Protein AF-A0A961YD63-F1 (afdb_monomer)

Radius of gyration: 17.33 Å; Cα contacts (8 Å, |Δi|>4): 282; chains: 1; bounding box: 58×34×39 Å

Mean predicted aligned error: 5.25 Å

Secondary structure (DSSP, 8-state):
--GGGTT-B-----SSS---HHHHHHHHHH---B--HHHHHHHHHHHHH-SSS-HHHHHHHHHHHEE--SHHHHHT-TT-SSTTSHHHHHGGGS-TT-EEEEEEEEE---S-TTS-SEEEEEEEEE-TTS-EEEEEEEEESHHHHT-SSHHHHHHHHHHHHHS-------

Solvent-accessible surface area (backbone atoms only — not comparable to full-atom values): 9744 Å² total; per-residue (Å²): 137,67,78,56,44,76,79,40,38,86,66,93,65,88,71,79,56,69,70,56,70,73,59,32,56,48,34,78,75,74,45,66,73,38,75,40,58,58,29,50,47,48,54,53,47,41,43,73,75,48,82,86,55,54,67,73,56,31,52,49,48,45,59,74,22,49,49,69,72,50,68,72,57,41,72,68,41,95,78,50,72,26,67,45,23,37,54,40,25,26,41,82,54,51,56,92,77,43,46,42,35,43,54,64,43,77,30,56,86,30,91,43,92,93,58,41,13,31,30,33,36,39,37,36,38,40,41,84,88,78,50,70,49,80,49,59,49,81,41,72,40,61,74,50,35,70,38,53,55,59,38,12,54,51,22,32,56,48,35,72,73,76,45,79,62,71,76,76,88,126

Nearest PDB structures (foldseek):
  8f2u-assembly1_F  TM=3.784E-01  e=5.944E-01  Homo sapiens
  3qvs-assembly1_A  TM=4.219E-01  e=1.580E+00  Archaeoglobus fulgidus
  3qvx-assembly1_A  TM=4.846E-01  e=2.577E+00  Archaeoglobus fulgidus
  3cin-assembly1_A  TM=3.132E-01  e=2.280E+00  Thermotoga maritima MSB8
  8cyk-assembly1_B  TM=2.580E-01  e=5.703E+00  synthetic construct

Structure (mmCIF, N/CA/C/O backbone):
data_AF-A0A961YD63-F1
#
_entry.id   AF-A0A961YD63-F1
#
loop_
_atom_site.group_PDB
_atom_site.id
_atom_site.type_symbol
_atom_site.label_atom_id
_atom_site.label_alt_id
_atom_site.label_comp_id
_atom_site.label_asym_id
_atom_site.label_entity_id
_atom_site.label_seq_id
_atom_site.pdbx_PDB_ins_code
_atom_site.Cartn_x
_atom_site.Cartn_y
_atom_site.Cartn_z
_atom_site.occupancy
_atom_site.B_iso_or_equiv
_atom_site.auth_seq_id
_atom_site.auth_comp_id
_atom_site.auth_asym_id
_atom_site.auth_atom_id
_atom_site.pdbx_PDB_model_num
ATOM 1 N N . ASN 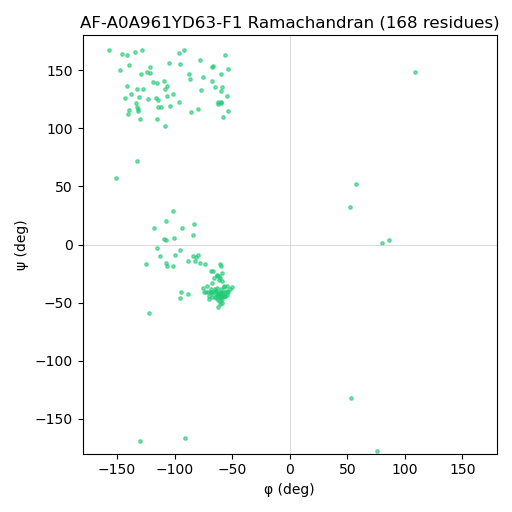A 1 1 ? 13.666 -13.219 12.527 1.00 81.06 1 ASN A N 1
ATOM 2 C CA . ASN A 1 1 ? 13.892 -13.319 11.070 1.00 81.06 1 ASN A CA 1
ATOM 3 C C . ASN A 1 1 ? 12.535 -13.247 10.376 1.00 81.06 1 ASN A C 1
ATOM 5 O O . ASN A 1 1 ? 11.623 -13.893 10.878 1.00 81.06 1 ASN A O 1
ATOM 9 N N . TRP A 1 2 ? 12.368 -12.444 9.320 1.00 89.38 2 TRP A N 1
ATOM 10 C CA . TRP A 1 2 ? 11.083 -12.261 8.618 1.00 89.38 2 TRP A CA 1
ATOM 11 C C . TRP A 1 2 ? 11.135 -12.943 7.239 1.00 89.38 2 TRP A C 1
ATOM 13 O O . TRP A 1 2 ? 11.754 -12.390 6.330 1.00 89.38 2 TRP A O 1
ATOM 23 N N . PRO A 1 3 ? 10.535 -14.136 7.052 1.00 93.94 3 PRO A N 1
ATOM 24 C CA . PRO A 1 3 ? 10.584 -14.848 5.770 1.00 93.94 3 PRO A CA 1
ATOM 25 C C . PRO A 1 3 ? 9.902 -14.076 4.631 1.00 93.94 3 PRO A C 1
ATOM 27 O O . PRO A 1 3 ? 10.299 -14.195 3.476 1.00 93.94 3 PRO A O 1
ATOM 30 N N . GLU A 1 4 ? 8.934 -13.210 4.943 1.00 95.44 4 GLU A N 1
ATOM 31 C CA . GLU A 1 4 ? 8.235 -12.366 3.965 1.00 95.44 4 GLU A CA 1
ATOM 32 C C . GLU A 1 4 ? 9.178 -11.403 3.216 1.00 95.44 4 GLU A C 1
ATOM 34 O O . GLU A 1 4 ? 8.818 -10.860 2.168 1.00 95.44 4 GLU A O 1
ATOM 39 N N . TRP A 1 5 ? 10.386 -11.198 3.749 1.00 93.56 5 TRP A N 1
ATOM 40 C CA . TRP A 1 5 ? 11.403 -10.295 3.220 1.00 93.56 5 TRP A CA 1
ATOM 41 C C . TRP A 1 5 ? 12.440 -10.964 2.320 1.00 93.56 5 TRP A C 1
ATOM 43 O O . TRP A 1 5 ? 13.238 -10.251 1.721 1.00 93.56 5 TRP A O 1
ATOM 53 N N . GLU A 1 6 ? 12.420 -12.291 2.159 1.00 94.25 6 GLU A N 1
ATOM 54 C CA . GLU A 1 6 ? 13.423 -13.032 1.373 1.00 94.25 6 GLU A CA 1
ATOM 55 C C . GLU A 1 6 ? 13.572 -12.505 -0.066 1.00 94.25 6 GLU A C 1
ATOM 57 O O . GLU A 1 6 ? 14.671 -12.455 -0.613 1.00 94.25 6 GLU A O 1
ATOM 62 N N . LYS A 1 7 ? 12.464 -12.064 -0.672 1.00 93.62 7 LYS A N 1
ATOM 63 C CA . LYS A 1 7 ? 12.422 -11.519 -2.040 1.00 93.62 7 LYS A CA 1
ATOM 64 C C . LYS A 1 7 ? 12.379 -9.989 -2.094 1.00 93.62 7 LYS A C 1
ATOM 66 O O . LYS A 1 7 ? 12.198 -9.427 -3.171 1.00 93.62 7 LYS A O 1
ATOM 71 N N . CYS A 1 8 ? 12.505 -9.311 -0.956 1.00 94.25 8 CYS A N 1
ATOM 72 C CA . CYS A 1 8 ? 12.540 -7.856 -0.899 1.00 94.25 8 CYS A CA 1
ATOM 73 C C . CYS A 1 8 ? 13.976 -7.347 -1.071 1.00 94.25 8 CYS A C 1
ATOM 75 O O . CYS A 1 8 ? 14.939 -7.953 -0.606 1.00 94.25 8 CYS A O 1
ATOM 77 N N . ARG A 1 9 ? 14.118 -6.180 -1.697 1.00 92.25 9 ARG A N 1
ATOM 78 C CA . ARG A 1 9 ? 15.380 -5.456 -1.831 1.00 92.25 9 ARG A CA 1
ATOM 79 C C . ARG A 1 9 ? 15.153 -3.986 -1.498 1.00 92.25 9 ARG A C 1
ATOM 81 O O . ARG A 1 9 ? 14.354 -3.330 -2.158 1.00 92.25 9 ARG A O 1
ATOM 88 N N . ILE A 1 10 ? 15.875 -3.467 -0.505 1.00 89.50 10 ILE A N 1
ATOM 89 C CA . ILE A 1 10 ? 15.827 -2.054 -0.103 1.00 89.50 10 ILE A CA 1
ATOM 90 C C . ILE A 1 10 ? 17.195 -1.432 -0.364 1.00 89.50 10 ILE A C 1
ATOM 92 O O . ILE A 1 10 ? 18.155 -1.717 0.345 1.00 89.50 10 ILE A O 1
ATOM 96 N N . VAL A 1 11 ? 17.283 -0.585 -1.386 1.00 86.69 11 VAL A N 1
ATOM 97 C CA . VAL A 1 11 ? 18.542 0.042 -1.824 1.00 86.69 11 VAL A CA 1
ATOM 98 C C . VAL A 1 11 ? 18.641 1.529 -1.476 1.00 86.69 11 VAL A C 1
ATOM 100 O O . VAL A 1 11 ? 19.625 2.177 -1.823 1.00 86.69 11 VAL A O 1
ATOM 103 N N . GLN A 1 12 ? 17.643 2.080 -0.768 1.00 82.00 12 GLN A N 1
ATOM 104 C CA . GLN A 1 12 ? 17.591 3.488 -0.332 1.00 82.00 12 GLN A CA 1
ATOM 105 C C . GLN A 1 12 ? 17.811 4.499 -1.478 1.00 82.00 12 GLN A C 1
ATOM 107 O O . GLN A 1 12 ? 18.374 5.578 -1.289 1.00 82.00 12 GLN A O 1
ATOM 112 N N . LYS A 1 13 ? 17.374 4.145 -2.691 1.00 82.12 13 LYS A N 1
ATOM 113 C CA . LYS A 1 13 ? 17.388 5.015 -3.872 1.00 82.12 13 LYS A CA 1
ATOM 114 C C . LYS A 1 13 ? 15.971 5.433 -4.252 1.00 82.12 13 LYS A C 1
ATOM 116 O O . LYS A 1 13 ? 15.056 4.618 -4.165 1.00 82.12 13 LYS A O 1
ATOM 121 N N . ALA A 1 14 ? 15.796 6.689 -4.655 1.00 73.12 14 ALA A N 1
ATOM 122 C CA . ALA A 1 14 ? 14.531 7.191 -5.188 1.00 73.12 14 ALA A CA 1
ATOM 123 C C . ALA A 1 14 ? 14.119 6.399 -6.444 1.00 73.12 14 ALA A C 1
ATOM 125 O O . ALA A 1 14 ? 14.967 5.885 -7.177 1.00 73.12 14 ALA A O 1
ATOM 126 N N . SER A 1 15 ? 12.813 6.214 -6.644 1.00 73.44 15 SER A N 1
ATOM 127 C CA . SER A 1 15 ? 12.271 5.384 -7.739 1.00 73.44 15 SER A CA 1
ATOM 128 C C . SER A 1 15 ? 11.466 6.181 -8.767 1.00 73.44 15 SER A C 1
ATOM 130 O O . SER A 1 15 ? 11.021 5.621 -9.760 1.00 73.44 15 SER A O 1
ATOM 132 N N . ASP A 1 16 ? 11.300 7.472 -8.522 1.00 69.62 16 ASP A N 1
ATOM 133 C CA . ASP A 1 16 ? 10.403 8.417 -9.181 1.00 69.62 16 ASP A CA 1
ATOM 134 C C . ASP A 1 16 ? 11.129 9.438 -10.071 1.00 69.62 16 ASP A C 1
ATOM 136 O O . ASP A 1 16 ? 10.492 10.311 -10.653 1.00 69.62 16 ASP A O 1
ATOM 140 N N . GLU A 1 17 ? 12.444 9.301 -10.231 1.00 71.56 17 GLU A N 1
ATOM 141 C CA . GLU A 1 17 ? 13.280 10.203 -11.023 1.00 71.56 17 GLU A CA 1
ATOM 142 C C . GLU A 1 17 ? 14.000 9.451 -12.146 1.00 71.56 17 GLU A C 1
ATOM 144 O O . GLU A 1 17 ? 14.296 8.257 -12.017 1.00 71.56 17 GLU A O 1
ATOM 149 N N . ASP A 1 18 ? 14.318 10.171 -13.225 1.00 72.31 18 ASP A N 1
ATOM 150 C CA . ASP A 1 18 ? 15.237 9.682 -14.251 1.00 72.31 18 ASP A CA 1
ATOM 151 C C . ASP A 1 18 ? 16.641 9.508 -13.659 1.00 72.31 18 ASP A C 1
ATOM 153 O O . ASP A 1 18 ? 17.148 10.334 -12.892 1.00 72.31 18 ASP A O 1
ATOM 157 N N . ARG A 1 19 ? 17.272 8.382 -13.980 1.00 80.06 19 ARG A N 1
ATOM 158 C CA . ARG A 1 19 ? 18.466 7.900 -13.289 1.00 80.06 19 ARG A CA 1
ATOM 159 C C . ARG A 1 19 ? 19.689 8.156 -14.141 1.00 80.06 19 ARG A C 1
ATOM 161 O O . ARG A 1 19 ? 19.875 7.562 -15.198 1.00 80.06 19 ARG A O 1
ATOM 168 N N . TYR A 1 20 ? 20.607 8.955 -13.608 1.00 84.38 20 TYR A N 1
ATOM 169 C CA . TYR A 1 20 ? 21.854 9.294 -14.288 1.00 84.38 20 TYR A CA 1
ATOM 170 C C . TYR A 1 20 ? 23.080 9.188 -13.373 1.00 84.38 20 TYR A C 1
ATOM 172 O O . TYR A 1 20 ? 22.995 9.068 -12.144 1.00 84.38 20 TYR A O 1
ATOM 180 N N . GLY A 1 21 ? 24.261 9.191 -13.996 1.00 89.81 21 GLY A N 1
ATOM 181 C CA . GLY A 1 21 ? 25.554 9.177 -13.312 1.00 89.81 21 GLY A CA 1
ATOM 182 C C . GLY A 1 21 ? 25.697 8.036 -12.299 1.00 89.81 21 GLY A C 1
ATOM 183 O O . GLY A 1 21 ? 25.380 6.881 -12.581 1.00 89.81 21 GLY A O 1
ATOM 184 N N . ARG A 1 22 ? 26.161 8.372 -11.087 1.00 89.62 22 ARG A N 1
ATOM 185 C CA . ARG A 1 22 ? 26.407 7.396 -10.009 1.00 89.62 22 ARG A CA 1
ATOM 186 C C . ARG A 1 22 ? 25.144 6.675 -9.539 1.00 89.62 22 ARG A C 1
ATOM 188 O O . ARG A 1 22 ? 25.241 5.563 -9.032 1.00 89.62 22 ARG A O 1
ATOM 195 N N . HIS A 1 23 ? 23.975 7.297 -9.681 1.00 85.75 23 HIS A N 1
ATOM 196 C CA . HIS A 1 23 ? 22.717 6.671 -9.290 1.00 85.75 23 HIS A CA 1
ATOM 197 C C . HIS A 1 23 ? 22.380 5.518 -10.241 1.00 85.75 23 HIS A C 1
ATOM 199 O O . HIS A 1 23 ? 22.115 4.409 -9.785 1.00 85.75 23 HIS A O 1
ATOM 205 N N . LYS A 1 24 ? 22.488 5.759 -11.553 1.00 86.50 24 LYS A N 1
ATOM 206 C CA . LYS A 1 24 ? 22.327 4.717 -12.569 1.00 86.50 24 LYS A CA 1
ATOM 207 C C . LYS A 1 24 ? 23.357 3.599 -12.408 1.00 86.50 24 LYS A C 1
ATOM 209 O O . LYS A 1 24 ? 22.974 2.443 -12.324 1.00 86.50 24 LYS A O 1
ATOM 214 N N . GLN A 1 25 ? 24.638 3.944 -12.261 1.00 90.31 25 GLN A N 1
ATOM 215 C CA . GLN A 1 25 ? 25.708 2.954 -12.063 1.00 90.31 25 GLN A CA 1
ATOM 216 C C . GLN A 1 25 ? 25.455 2.045 -10.851 1.00 90.31 25 GLN A C 1
ATOM 218 O O . GLN A 1 25 ? 25.692 0.843 -10.915 1.00 90.31 25 GLN A O 1
ATOM 223 N N . PHE A 1 26 ? 24.961 2.612 -9.747 1.00 89.94 26 PHE A N 1
ATOM 224 C CA . PHE A 1 26 ? 24.622 1.844 -8.552 1.00 89.94 26 PHE A CA 1
ATOM 225 C C . PHE A 1 26 ? 23.487 0.846 -8.823 1.00 89.94 26 PHE A C 1
ATOM 227 O O . PHE A 1 26 ? 23.585 -0.314 -8.428 1.00 89.94 26 PHE A O 1
ATOM 234 N N . LEU A 1 27 ? 22.416 1.285 -9.488 1.00 86.81 27 LEU A N 1
ATOM 235 C CA . LEU A 1 27 ? 21.257 0.436 -9.773 1.00 86.81 27 LEU A CA 1
ATOM 236 C C . LEU A 1 27 ? 21.554 -0.615 -10.843 1.00 86.81 27 LEU A C 1
ATOM 238 O O . LEU A 1 27 ? 21.105 -1.745 -10.705 1.00 86.81 27 LEU A O 1
ATOM 242 N N . ASP A 1 28 ? 22.368 -0.292 -11.847 1.00 87.62 28 ASP A N 1
ATOM 243 C CA . ASP A 1 28 ? 22.819 -1.268 -12.844 1.00 87.62 28 ASP A CA 1
ATOM 244 C C . ASP A 1 28 ? 23.630 -2.405 -12.179 1.00 87.62 28 ASP A C 1
ATOM 246 O O . ASP A 1 28 ? 23.582 -3.547 -12.630 1.00 87.62 28 ASP A O 1
ATOM 250 N N . ALA A 1 29 ? 24.340 -2.116 -11.078 1.00 89.81 29 ALA A N 1
ATOM 251 C CA . ALA A 1 29 ? 25.144 -3.098 -10.348 1.00 89.81 29 ALA A CA 1
ATOM 252 C C . ALA A 1 29 ? 24.370 -3.874 -9.262 1.00 89.81 29 ALA A C 1
ATOM 254 O O . ALA A 1 29 ? 24.576 -5.075 -9.099 1.00 89.81 29 ALA A O 1
ATOM 255 N N . LEU A 1 30 ? 23.522 -3.197 -8.480 1.00 87.94 30 LEU A N 1
ATOM 256 C CA . LEU A 1 30 ? 22.875 -3.758 -7.279 1.00 87.94 30 LEU A CA 1
ATOM 257 C C . LEU A 1 30 ? 21.356 -3.937 -7.424 1.00 87.94 30 LEU A C 1
ATOM 259 O O . LEU A 1 30 ? 20.713 -4.580 -6.588 1.00 87.94 30 LEU A O 1
ATOM 263 N N . GLY A 1 31 ? 20.784 -3.400 -8.498 1.00 88.44 31 GLY A N 1
ATOM 264 C CA . GLY A 1 31 ? 19.367 -3.434 -8.825 1.00 88.44 31 GLY A CA 1
ATOM 265 C C . GLY A 1 31 ? 18.504 -2.469 -8.010 1.00 88.44 31 GLY A C 1
ATOM 266 O O . GLY A 1 31 ? 18.974 -1.691 -7.182 1.00 88.44 31 GLY A O 1
ATOM 267 N N . HIS A 1 32 ? 17.201 -2.533 -8.270 1.00 88.31 32 HIS A N 1
ATOM 268 C CA . HIS A 1 32 ? 16.205 -1.570 -7.794 1.00 88.31 32 HIS A CA 1
ATOM 269 C C . HIS A 1 32 ? 15.555 -1.947 -6.470 1.00 88.31 32 HIS A C 1
ATOM 271 O O . HIS A 1 32 ? 15.646 -3.093 -6.025 1.00 88.31 32 HIS A O 1
ATOM 277 N N . ASN A 1 33 ? 14.845 -0.990 -5.860 1.00 89.50 33 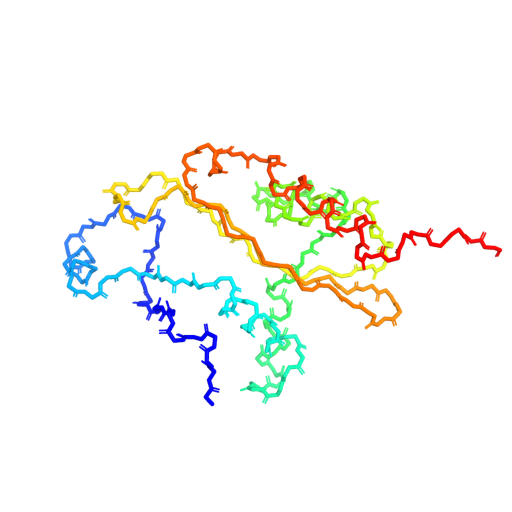ASN A N 1
ATOM 278 C CA . ASN A 1 33 ? 13.950 -1.325 -4.758 1.00 89.50 33 ASN A CA 1
ATOM 279 C C . ASN A 1 33 ? 12.899 -2.312 -5.262 1.00 89.50 33 ASN A C 1
ATOM 281 O O . ASN A 1 33 ? 12.263 -2.089 -6.290 1.00 89.50 33 ASN A O 1
ATOM 285 N N . SER A 1 34 ? 12.700 -3.381 -4.508 1.00 90.25 34 SER A N 1
ATOM 286 C CA . SER A 1 34 ? 11.680 -4.375 -4.788 1.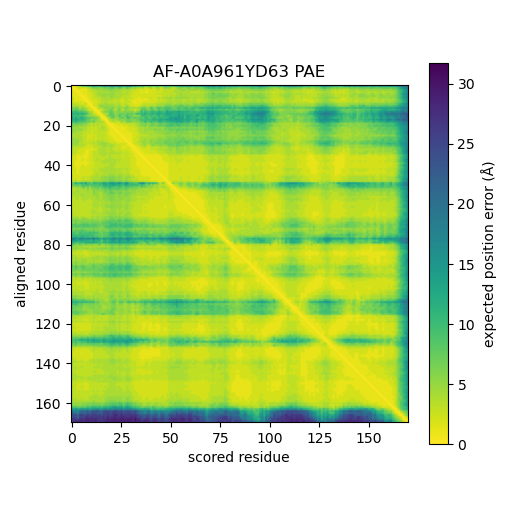00 90.25 34 SER A CA 1
ATOM 287 C C . SER A 1 34 ? 11.015 -4.769 -3.482 1.00 90.25 34 SER A C 1
ATOM 289 O O . SER A 1 34 ? 11.682 -5.082 -2.496 1.00 90.25 34 SER A O 1
ATOM 291 N N . LEU A 1 35 ? 9.691 -4.732 -3.469 1.00 92.38 35 LEU A N 1
ATOM 292 C CA . LEU A 1 35 ? 8.878 -5.211 -2.364 1.00 92.38 35 LEU A CA 1
ATOM 293 C C . LEU A 1 35 ? 7.947 -6.293 -2.889 1.00 92.38 35 LEU A C 1
ATOM 295 O O . LEU A 1 35 ? 7.475 -6.230 -4.024 1.00 92.38 35 LEU A O 1
ATOM 299 N N . THR A 1 36 ? 7.650 -7.265 -2.038 1.00 95.25 36 THR A N 1
ATOM 300 C CA . THR A 1 36 ? 6.539 -8.184 -2.274 1.00 95.25 36 THR A CA 1
ATOM 301 C C . THR A 1 36 ? 5.298 -7.687 -1.533 1.00 95.25 36 THR A C 1
ATOM 303 O O . THR A 1 36 ? 5.436 -7.020 -0.500 1.00 95.25 36 THR A O 1
ATOM 306 N N . PRO A 1 37 ? 4.082 -8.050 -1.986 1.00 96.62 37 PRO A N 1
ATOM 307 C CA . PRO A 1 37 ? 2.865 -7.783 -1.224 1.00 96.62 37 PRO A CA 1
ATOM 308 C C . PRO A 1 37 ? 2.956 -8.281 0.223 1.00 96.62 37 PRO A C 1
ATOM 310 O O . PRO A 1 37 ? 2.535 -7.593 1.147 1.00 96.62 37 PRO A O 1
ATOM 313 N N . MET A 1 38 ? 3.578 -9.446 0.428 1.00 96.94 38 MET A N 1
ATOM 314 C CA . MET A 1 38 ? 3.738 -10.045 1.750 1.00 96.94 38 MET A CA 1
ATOM 315 C C . MET A 1 38 ? 4.740 -9.279 2.625 1.00 96.94 38 MET A C 1
ATOM 317 O O . MET A 1 38 ? 4.478 -9.047 3.801 1.00 96.94 38 MET A O 1
ATOM 321 N N . GLY A 1 39 ? 5.860 -8.820 2.060 1.00 96.06 39 GLY A N 1
ATOM 322 C CA . GLY A 1 39 ? 6.833 -7.991 2.776 1.00 96.06 39 GLY A CA 1
ATOM 323 C C . GLY A 1 39 ? 6.249 -6.638 3.189 1.00 96.06 39 GLY A C 1
ATOM 324 O O . GLY A 1 39 ? 6.460 -6.189 4.315 1.00 96.06 39 GLY A O 1
ATOM 325 N N . ALA A 1 40 ? 5.453 -6.019 2.312 1.00 96.00 40 ALA A N 1
ATOM 326 C CA . ALA A 1 40 ? 4.751 -4.778 2.622 1.00 96.00 40 ALA A CA 1
ATOM 327 C C . ALA A 1 40 ? 3.648 -4.982 3.676 1.00 96.00 40 ALA A C 1
ATOM 329 O O . ALA A 1 40 ? 3.535 -4.179 4.603 1.00 96.00 40 ALA A O 1
ATOM 330 N N . ALA A 1 41 ? 2.891 -6.082 3.586 1.00 95.81 41 ALA A N 1
ATOM 331 C CA . ALA A 1 41 ? 1.912 -6.465 4.600 1.00 95.81 41 ALA A CA 1
ATOM 332 C C . ALA A 1 41 ? 2.576 -6.672 5.963 1.00 95.81 41 ALA A C 1
ATOM 334 O O . ALA A 1 41 ? 2.104 -6.139 6.964 1.00 95.81 41 ALA A O 1
ATOM 335 N N . ARG A 1 42 ? 3.712 -7.381 5.990 1.00 94.88 42 ARG A N 1
ATOM 336 C CA . ARG A 1 42 ? 4.500 -7.591 7.203 1.00 94.88 42 ARG A CA 1
ATOM 337 C C . ARG A 1 42 ? 4.955 -6.266 7.805 1.00 94.88 42 ARG A C 1
ATOM 339 O O . ARG A 1 42 ? 4.779 -6.063 8.997 1.00 94.88 42 ARG A O 1
ATOM 346 N N . LEU A 1 43 ? 5.489 -5.351 6.995 1.00 92.81 43 LEU A N 1
ATOM 347 C CA . LEU A 1 43 ? 5.949 -4.047 7.476 1.00 92.81 43 LEU A CA 1
ATOM 348 C C . LEU A 1 43 ? 4.815 -3.219 8.093 1.00 92.81 43 LEU A C 1
ATOM 350 O O . LEU A 1 43 ? 4.996 -2.652 9.169 1.00 92.81 43 LEU A O 1
ATOM 354 N N . LEU A 1 44 ? 3.652 -3.156 7.434 1.00 94.38 44 LEU A N 1
ATOM 355 C CA . LEU A 1 44 ? 2.502 -2.428 7.972 1.00 94.38 44 LEU A CA 1
ATOM 356 C C . LEU A 1 44 ? 1.951 -3.104 9.231 1.00 94.38 44 LEU A C 1
ATOM 358 O O . LEU A 1 44 ? 1.642 -2.431 10.205 1.00 94.38 44 LEU A O 1
ATOM 362 N N . HIS A 1 45 ? 1.857 -4.432 9.244 1.00 93.56 45 HIS A N 1
ATOM 363 C CA . HIS A 1 45 ? 1.439 -5.169 10.433 1.00 93.56 45 HIS A CA 1
ATOM 364 C C . HIS A 1 45 ? 2.338 -4.836 11.630 1.00 93.56 45 HIS A C 1
ATOM 366 O O . HIS A 1 45 ? 1.856 -4.576 12.730 1.00 93.56 45 HIS A O 1
ATOM 372 N N . GLU A 1 46 ? 3.650 -4.802 11.412 1.00 92.06 46 GLU A N 1
ATOM 373 C CA . GLU A 1 46 ? 4.622 -4.519 12.462 1.00 92.06 46 GLU A CA 1
ATOM 374 C C . GLU A 1 46 ? 4.530 -3.080 12.966 1.00 92.06 46 GLU A C 1
ATOM 376 O O . GLU A 1 46 ? 4.712 -2.876 14.157 1.00 92.06 46 GLU A O 1
ATOM 381 N N . SER A 1 47 ? 4.181 -2.109 12.112 1.00 90.56 47 SER A N 1
ATOM 382 C CA . SER A 1 47 ? 3.965 -0.716 12.530 1.00 90.56 47 SER A CA 1
ATOM 383 C C . SER A 1 47 ? 2.620 -0.471 13.220 1.00 90.56 47 SER A C 1
ATOM 385 O O . SER A 1 47 ? 2.444 0.550 13.888 1.00 90.56 47 SER A O 1
ATOM 387 N N . MET A 1 48 ? 1.669 -1.397 13.085 1.00 90.94 48 MET A N 1
ATOM 388 C CA . MET A 1 48 ? 0.356 -1.302 13.723 1.00 90.94 48 MET A CA 1
ATOM 389 C C . MET A 1 48 ? 0.306 -2.066 15.046 1.00 90.94 48 MET A C 1
ATOM 391 O O . MET A 1 48 ? -0.152 -1.502 16.041 1.00 90.94 48 MET A O 1
ATOM 395 N N . PHE A 1 49 ? 0.814 -3.300 15.089 1.00 88.81 49 PHE A N 1
ATOM 396 C CA . PHE A 1 49 ? 0.489 -4.253 16.161 1.00 88.81 49 PHE A CA 1
ATOM 397 C C . PHE A 1 49 ? 1.679 -4.840 16.910 1.00 88.81 49 PHE A C 1
ATOM 399 O O . PHE A 1 49 ? 1.487 -5.439 17.966 1.00 88.81 49 PHE A O 1
ATOM 406 N N . ALA A 1 50 ? 2.887 -4.751 16.362 1.00 82.38 50 ALA A N 1
ATOM 407 C CA . ALA A 1 50 ? 4.027 -5.447 16.936 1.00 82.38 50 ALA A CA 1
ATOM 408 C C . ALA A 1 50 ? 4.861 -4.550 17.853 1.00 82.38 50 ALA A C 1
ATOM 410 O O . ALA A 1 50 ? 4.799 -3.329 17.797 1.00 82.38 50 ALA A O 1
ATOM 411 N N . ASN A 1 51 ? 5.715 -5.187 18.655 1.00 81.81 51 ASN A N 1
ATOM 412 C CA . ASN A 1 51 ? 6.681 -4.515 19.528 1.00 81.81 51 ASN A CA 1
ATOM 413 C C . ASN A 1 51 ? 8.096 -4.539 18.928 1.00 81.81 51 ASN A C 1
ATOM 415 O O . ASN A 1 51 ? 9.089 -4.571 19.652 1.00 81.81 51 ASN A O 1
ATOM 419 N N . SER A 1 52 ? 8.194 -4.576 17.596 1.00 87.00 52 SER A N 1
ATOM 420 C CA . SER A 1 52 ? 9.482 -4.613 16.889 1.00 87.00 52 SER A CA 1
ATOM 421 C C . SER A 1 52 ? 10.218 -3.271 16.913 1.00 87.00 52 SER A C 1
ATOM 423 O O . SER A 1 52 ? 11.423 -3.229 16.672 1.00 87.00 52 SER A O 1
ATOM 425 N N . PHE A 1 53 ? 9.516 -2.183 17.236 1.00 87.81 53 PHE A N 1
ATOM 426 C CA . PHE A 1 53 ? 10.070 -0.841 17.411 1.00 87.81 53 PHE A CA 1
ATOM 427 C C . PHE A 1 53 ? 9.629 -0.246 18.754 1.00 87.81 53 PHE A C 1
ATOM 429 O O . PHE A 1 53 ? 8.722 -0.761 19.406 1.00 87.81 53 PHE A O 1
ATOM 436 N N . SER A 1 54 ? 10.260 0.854 19.175 1.00 92.50 54 SER A N 1
ATOM 437 C CA . SER A 1 54 ? 9.807 1.588 20.361 1.00 92.50 54 SER A CA 1
ATOM 438 C C . SER A 1 54 ? 8.433 2.220 20.131 1.00 92.50 54 SER A C 1
ATOM 440 O O . SER A 1 54 ? 8.096 2.583 19.001 1.00 92.50 54 SER A O 1
ATOM 442 N N . GLU A 1 55 ? 7.664 2.431 21.203 1.00 91.12 55 GLU A N 1
ATOM 443 C CA . GLU A 1 55 ? 6.325 3.031 21.092 1.00 91.12 55 GLU A CA 1
ATOM 444 C C . GLU A 1 55 ? 6.363 4.411 20.420 1.00 91.12 55 GLU A C 1
ATOM 446 O O . GLU A 1 55 ? 5.505 4.728 19.605 1.00 91.12 55 GLU A O 1
ATOM 451 N N . THR A 1 56 ? 7.403 5.212 20.666 1.00 94.12 56 THR A N 1
ATOM 452 C CA . THR A 1 56 ? 7.586 6.508 19.995 1.00 94.12 56 THR A CA 1
ATOM 453 C C . THR A 1 56 ? 7.692 6.363 18.475 1.00 94.12 56 THR A C 1
ATOM 455 O O . THR A 1 56 ? 7.109 7.151 17.730 1.00 94.12 56 THR A O 1
ATOM 458 N N . VAL A 1 57 ? 8.428 5.355 17.997 1.00 92.62 57 VAL A N 1
ATOM 459 C CA . VAL A 1 57 ? 8.575 5.085 16.559 1.00 92.62 57 VAL A CA 1
ATOM 460 C C . VAL A 1 57 ? 7.261 4.568 15.982 1.00 92.62 57 VAL A C 1
ATOM 462 O O . VAL A 1 57 ? 6.825 5.049 14.937 1.00 92.62 57 VAL A O 1
ATOM 465 N N . MET A 1 58 ? 6.603 3.647 16.685 1.00 91.94 58 MET A N 1
ATOM 466 C CA . MET A 1 58 ? 5.303 3.091 16.305 1.00 91.94 58 MET A CA 1
ATOM 467 C C . MET A 1 58 ? 4.236 4.181 16.177 1.00 91.94 58 MET A C 1
ATOM 469 O O . MET A 1 58 ? 3.593 4.305 15.136 1.00 91.94 58 MET A O 1
ATOM 473 N N . ALA A 1 59 ? 4.098 5.036 17.191 1.00 92.56 59 ALA A N 1
ATOM 474 C CA . ALA A 1 59 ? 3.180 6.168 17.183 1.00 92.56 59 ALA A CA 1
ATOM 475 C C . ALA A 1 59 ? 3.437 7.094 15.987 1.00 92.56 59 ALA A C 1
ATOM 477 O O . ALA A 1 59 ? 2.498 7.458 15.276 1.00 92.56 59 ALA A O 1
ATOM 478 N N . ARG A 1 60 ? 4.709 7.396 15.693 1.00 94.94 60 ARG A N 1
ATOM 479 C CA . ARG A 1 60 ? 5.071 8.218 14.535 1.00 94.94 60 ARG A CA 1
ATOM 480 C C . ARG A 1 60 ? 4.731 7.544 13.204 1.00 94.94 60 ARG A C 1
ATOM 482 O O . ARG A 1 60 ? 4.259 8.212 12.287 1.00 94.94 60 ARG A O 1
ATOM 489 N N . MET A 1 61 ? 4.944 6.2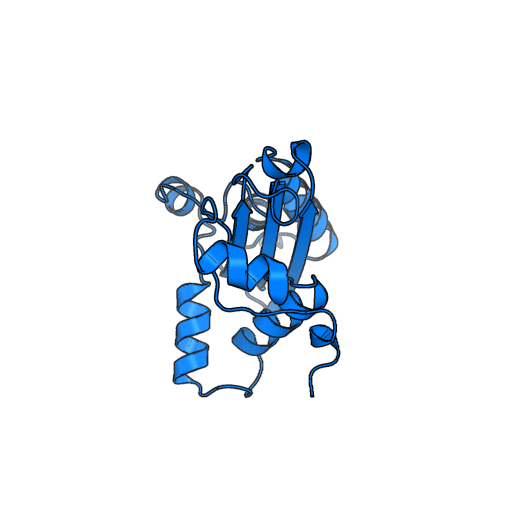35 13.076 1.00 94.56 61 MET A N 1
ATOM 490 C CA . MET A 1 61 ? 4.567 5.486 11.871 1.00 94.56 61 MET A CA 1
ATOM 491 C C . MET A 1 61 ? 3.048 5.477 11.659 1.00 94.56 61 MET A C 1
ATOM 493 O O . MET A 1 61 ? 2.586 5.692 10.535 1.00 94.56 61 MET A O 1
ATOM 497 N N . ARG A 1 62 ? 2.264 5.276 12.725 1.00 93.38 62 ARG A N 1
ATOM 498 C CA . ARG A 1 62 ? 0.794 5.326 12.680 1.00 93.38 62 ARG A CA 1
ATOM 499 C C . ARG A 1 62 ? 0.295 6.714 12.283 1.00 93.38 62 ARG A C 1
ATOM 501 O O . ARG A 1 62 ? -0.577 6.817 11.427 1.00 93.38 62 ARG A O 1
ATOM 508 N N . GLU A 1 63 ? 0.888 7.769 12.835 1.00 94.56 63 GLU A N 1
ATOM 509 C CA . GLU A 1 63 ? 0.573 9.159 12.487 1.00 94.56 63 GLU A CA 1
ATOM 510 C C . GLU A 1 63 ? 0.848 9.447 11.002 1.00 94.56 63 GLU A C 1
ATOM 512 O O . GLU A 1 63 ? -0.042 9.888 10.280 1.00 94.56 63 GLU A O 1
ATOM 517 N N . LEU A 1 64 ? 2.048 9.120 10.507 1.00 94.06 64 LEU A N 1
ATOM 518 C CA . LEU A 1 64 ? 2.445 9.364 9.112 1.00 94.06 64 LEU A CA 1
ATOM 519 C C . LEU A 1 64 ? 1.636 8.550 8.090 1.00 94.06 64 LEU A C 1
ATOM 521 O O . LEU A 1 64 ? 1.484 8.959 6.933 1.00 94.06 64 LEU A O 1
ATOM 525 N N . SER A 1 65 ? 1.155 7.375 8.490 1.00 94.88 65 SER A N 1
ATOM 526 C CA . SER A 1 65 ? 0.323 6.513 7.646 1.00 94.88 65 SER A CA 1
ATOM 527 C C . SER A 1 65 ? -1.167 6.821 7.754 1.00 94.88 65 SER A C 1
ATOM 529 O O . SER A 1 65 ? -1.910 6.376 6.888 1.00 94.88 65 SER A O 1
ATOM 531 N N . SER A 1 66 ? -1.608 7.591 8.754 1.00 94.75 66 SER A N 1
ATOM 532 C CA . SER A 1 66 ? -3.014 7.961 8.933 1.00 94.75 66 SER A CA 1
ATOM 533 C C . SER A 1 66 ? -3.542 8.715 7.714 1.00 94.75 66 SER A C 1
ATOM 535 O O . SER A 1 66 ? -2.872 9.606 7.179 1.00 94.75 66 SER A O 1
ATOM 537 N N . ARG A 1 67 ? -4.745 8.358 7.268 1.00 94.06 67 ARG A N 1
ATOM 538 C CA . ARG A 1 67 ? -5.416 8.979 6.124 1.00 94.06 67 ARG A CA 1
ATOM 539 C C . ARG A 1 67 ? -6.839 9.399 6.467 1.00 94.06 67 ARG A C 1
ATOM 541 O O . ARG A 1 67 ? -7.504 8.698 7.234 1.00 94.06 67 ARG A O 1
ATOM 548 N N . PRO A 1 68 ? -7.331 10.494 5.869 1.00 90.94 68 PRO A N 1
ATOM 549 C CA . PRO A 1 68 ? -8.729 10.860 5.992 1.00 90.94 68 PRO A CA 1
ATOM 550 C C . PRO A 1 68 ? -9.620 9.841 5.275 1.00 90.94 68 PRO A C 1
ATOM 552 O O . PRO A 1 68 ? -9.306 9.375 4.180 1.00 90.94 68 PRO A O 1
ATOM 555 N N . LEU A 1 69 ? -10.760 9.524 5.887 1.00 88.12 69 LEU A N 1
ATOM 556 C CA . LEU A 1 69 ? -11.831 8.733 5.266 1.00 88.12 69 LEU A CA 1
ATOM 557 C C . LEU A 1 69 ? -13.055 9.584 4.909 1.00 88.12 69 LEU A C 1
ATOM 559 O O . LEU A 1 69 ? -13.895 9.161 4.117 1.00 88.12 69 LEU A O 1
ATOM 563 N N . LYS A 1 70 ? -13.167 10.797 5.462 1.00 86.12 70 LYS A N 1
ATOM 564 C CA . LYS A 1 70 ? -14.283 11.696 5.166 1.00 86.12 70 LYS A CA 1
ATOM 565 C C . LYS A 1 70 ? -14.078 12.352 3.808 1.00 86.12 70 LYS A C 1
ATOM 567 O O . LYS A 1 70 ? -13.022 12.919 3.541 1.00 86.12 70 LYS A O 1
ATOM 572 N N . ALA A 1 71 ? -15.123 12.357 2.984 1.00 82.38 71 ALA A N 1
ATOM 573 C CA . ALA A 1 71 ? -15.067 12.892 1.623 1.00 82.38 71 ALA A CA 1
ATOM 574 C C . ALA A 1 71 ? -14.547 14.341 1.554 1.00 82.38 71 ALA A C 1
ATOM 576 O O . ALA A 1 71 ? -13.743 14.658 0.683 1.00 82.38 71 ALA A O 1
ATOM 577 N N . ALA A 1 72 ? -14.957 15.203 2.492 1.00 84.69 72 ALA A N 1
ATOM 578 C CA . ALA A 1 72 ? -14.505 16.595 2.546 1.00 84.69 72 ALA A CA 1
ATOM 579 C C . ALA A 1 72 ? -12.999 16.726 2.836 1.00 84.69 72 A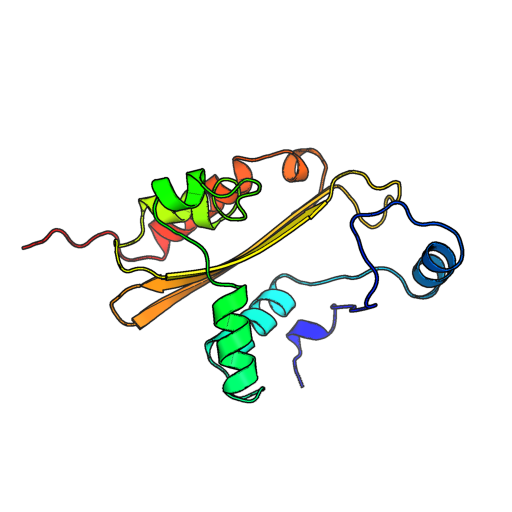LA A C 1
ATOM 581 O O . ALA A 1 72 ? -12.332 17.572 2.250 1.00 84.69 72 ALA A O 1
ATOM 582 N N . GLU A 1 73 ? -12.461 15.873 3.711 1.00 85.50 73 GLU A N 1
ATOM 583 C CA . GLU A 1 73 ? -11.035 15.860 4.057 1.00 85.50 73 GLU A CA 1
ATOM 584 C C . GLU A 1 73 ? -10.203 15.282 2.904 1.00 85.50 73 GLU A C 1
ATOM 586 O O . GLU A 1 73 ? -9.178 15.849 2.541 1.00 85.50 73 GLU A O 1
ATOM 591 N N . ILE A 1 74 ? -10.690 14.214 2.261 1.00 84.12 74 ILE A N 1
ATOM 592 C CA . ILE A 1 74 ? -10.067 13.627 1.065 1.00 84.12 74 ILE A CA 1
ATOM 593 C C . ILE A 1 74 ? -9.996 14.655 -0.073 1.00 84.12 74 ILE A C 1
ATOM 595 O O . ILE A 1 74 ? -8.961 14.784 -0.720 1.00 84.12 74 ILE A O 1
ATOM 599 N N . ALA A 1 75 ? -11.082 15.395 -0.318 1.00 81.50 75 ALA A N 1
ATOM 600 C CA . ALA A 1 75 ? -11.149 16.401 -1.379 1.00 81.50 75 ALA A CA 1
ATOM 601 C C . ALA A 1 75 ? -10.219 17.603 -1.137 1.00 81.50 75 ALA A C 1
ATOM 603 O O . ALA A 1 75 ? -9.852 18.292 -2.087 1.00 81.50 75 ALA A O 1
ATOM 604 N N . ALA A 1 76 ? -9.838 17.853 0.118 1.00 83.75 76 ALA A N 1
ATOM 605 C CA . ALA A 1 76 ? -8.907 18.912 0.482 1.00 83.75 76 ALA A CA 1
ATOM 606 C C . ALA A 1 76 ? -7.429 18.517 0.286 1.00 83.75 76 ALA A C 1
ATOM 608 O O . ALA A 1 76 ? -6.566 19.392 0.357 1.00 83.75 76 ALA A O 1
ATOM 609 N N . GLU A 1 77 ? -7.115 17.239 0.029 1.00 79.56 77 GLU A N 1
ATOM 610 C CA . GLU A 1 77 ? -5.747 16.772 -0.223 1.00 79.56 77 GLU A CA 1
ATOM 611 C C . GLU A 1 77 ? -5.357 16.928 -1.709 1.00 79.56 77 GLU A C 1
ATOM 613 O O . GLU A 1 77 ? -5.885 16.203 -2.557 1.00 79.56 77 GLU A O 1
ATOM 618 N N . PRO A 1 78 ? -4.377 17.793 -2.058 1.00 64.00 78 PRO A N 1
ATOM 619 C CA . PRO A 1 78 ? -3.998 18.055 -3.454 1.00 64.00 78 PRO A CA 1
ATOM 620 C C . PRO A 1 78 ? -3.492 16.823 -4.220 1.00 64.00 78 PRO A C 1
ATOM 622 O O . PRO A 1 78 ? -3.631 16.748 -5.437 1.00 64.00 78 PRO A O 1
ATOM 625 N N . ILE A 1 79 ? -2.892 15.861 -3.511 1.00 75.06 79 ILE A N 1
ATOM 626 C CA . ILE A 1 79 ? -2.439 14.569 -4.046 1.00 75.06 79 ILE A CA 1
ATOM 627 C C . ILE A 1 79 ? -2.938 13.487 -3.091 1.00 75.06 79 ILE A C 1
ATOM 629 O O . ILE A 1 79 ? -2.177 12.921 -2.302 1.00 75.06 79 ILE A O 1
ATOM 633 N N . SER A 1 80 ? -4.250 13.253 -3.112 1.00 79.69 80 SER A N 1
ATOM 634 C CA . SER A 1 80 ? -4.864 12.280 -2.215 1.00 79.69 80 SER A CA 1
ATOM 635 C C . SER A 1 80 ? -4.283 10.883 -2.442 1.00 79.69 80 SER A C 1
ATOM 637 O O . SER A 1 80 ? -4.392 10.300 -3.522 1.00 79.69 80 SER A O 1
ATOM 639 N N . GLN A 1 81 ? -3.721 10.307 -1.378 1.00 87.69 81 GLN A N 1
ATOM 640 C CA . GLN A 1 81 ? -3.312 8.897 -1.335 1.00 87.69 81 GLN A CA 1
ATOM 641 C C . GLN A 1 81 ? -4.497 7.971 -0.998 1.00 87.69 81 GLN A C 1
ATOM 643 O O . GLN A 1 81 ? -4.293 6.831 -0.586 1.00 87.69 81 GLN A O 1
ATOM 648 N N . VAL A 1 82 ? -5.732 8.468 -1.145 1.00 91.81 82 VAL A N 1
ATOM 649 C CA . VAL A 1 82 ? -6.971 7.770 -0.782 1.00 91.81 82 VAL A CA 1
ATOM 650 C C . VAL A 1 82 ? -7.902 7.645 -1.982 1.00 91.81 82 VAL A C 1
ATOM 652 O O . VAL A 1 82 ? -8.225 6.524 -2.367 1.00 91.81 82 VAL A O 1
ATOM 655 N N . SER A 1 83 ? -8.311 8.764 -2.594 1.00 91.62 83 SER A N 1
ATOM 656 C CA . SER A 1 83 ? -9.425 8.812 -3.563 1.0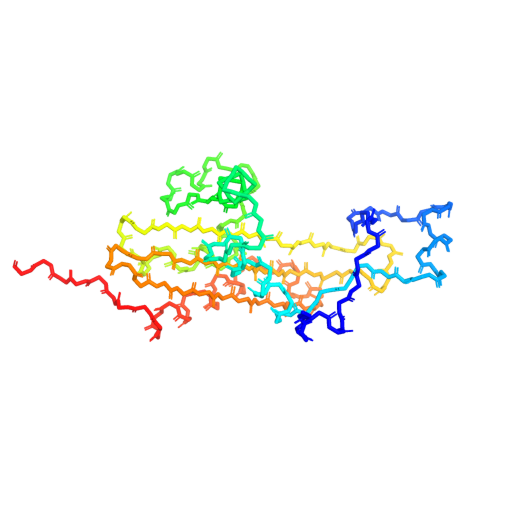0 91.62 83 SER A CA 1
ATOM 657 C C . SER A 1 83 ? -9.288 7.831 -4.731 1.00 91.62 83 SER A C 1
ATOM 659 O O . SER A 1 83 ? -10.258 7.185 -5.117 1.00 91.62 83 SER A O 1
ATOM 661 N N . SER A 1 84 ? -8.074 7.686 -5.254 1.00 93.31 84 SER A N 1
ATOM 662 C CA . SER A 1 84 ? -7.745 6.846 -6.410 1.00 93.31 84 SER A CA 1
ATOM 663 C C . SER A 1 84 ? -6.963 5.573 -6.037 1.00 93.31 84 SER A C 1
ATOM 665 O O . SER A 1 84 ? -6.279 4.972 -6.874 1.00 93.31 84 SER A O 1
ATOM 667 N N . PHE A 1 85 ? -7.048 5.173 -4.764 1.00 96.44 85 PHE A N 1
ATOM 668 C CA . PHE A 1 85 ? -6.385 4.014 -4.157 1.00 96.44 85 PHE A CA 1
ATOM 669 C C . PHE A 1 85 ? -7.400 3.152 -3.374 1.00 96.44 85 PHE A C 1
ATOM 671 O O . PHE A 1 85 ? -8.609 3.333 -3.528 1.00 96.44 85 PHE A O 1
ATOM 678 N N . LEU A 1 86 ? -6.952 2.175 -2.570 1.00 96.25 86 LEU A N 1
ATOM 679 C CA . LEU A 1 86 ? -7.867 1.229 -1.907 1.00 96.25 86 LEU A CA 1
ATOM 680 C C . LEU A 1 86 ? -8.851 1.952 -0.983 1.00 96.25 86 LEU A C 1
ATOM 682 O O . LEU A 1 86 ? -10.048 1.661 -1.000 1.00 96.25 86 LEU A O 1
ATOM 686 N N . GLY A 1 87 ? -8.350 2.926 -0.218 1.00 93.19 87 GLY A N 1
ATOM 687 C CA . GLY A 1 87 ? -9.140 3.684 0.752 1.00 93.19 87 GLY A CA 1
ATOM 688 C C . GLY A 1 87 ? -10.353 4.392 0.142 1.00 93.19 87 GLY A C 1
ATOM 689 O O . GLY A 1 87 ? -11.415 4.396 0.757 1.00 93.19 87 GLY A O 1
ATOM 690 N N . GLY A 1 88 ? -10.240 4.917 -1.084 1.00 92.00 88 GLY A N 1
ATOM 691 C CA . GLY A 1 88 ? -11.343 5.587 -1.779 1.00 92.00 88 GLY A CA 1
ATOM 692 C C . GLY A 1 88 ? -12.520 4.657 -2.075 1.00 92.00 88 GLY A C 1
ATOM 693 O O . GLY A 1 88 ? -13.673 5.051 -1.918 1.00 92.00 88 GLY A O 1
ATOM 694 N N . GLY A 1 89 ? -12.239 3.400 -2.428 1.00 91.94 89 GLY A N 1
ATOM 695 C CA . GLY A 1 89 ? -13.269 2.375 -2.611 1.00 91.94 89 GLY A CA 1
ATOM 696 C C . GLY A 1 89 ? -13.842 1.847 -1.298 1.00 91.94 89 GLY A C 1
ATOM 697 O O . GLY A 1 89 ? -15.045 1.607 -1.193 1.00 91.94 89 GLY A O 1
ATOM 698 N N . MET A 1 90 ? -12.985 1.698 -0.284 1.00 91.81 90 MET A N 1
ATOM 699 C CA . MET A 1 90 ? -13.383 1.206 1.037 1.00 91.81 90 MET A CA 1
ATOM 700 C C . MET A 1 90 ? -14.279 2.204 1.774 1.00 91.81 90 MET A C 1
ATOM 702 O O . MET A 1 90 ? -15.237 1.775 2.406 1.00 91.81 90 MET A O 1
ATOM 706 N N . ALA A 1 91 ? -14.018 3.512 1.664 1.00 88.38 91 ALA A N 1
ATOM 707 C CA . ALA A 1 91 ? -14.664 4.559 2.462 1.00 88.38 91 ALA A CA 1
ATOM 708 C C . ALA A 1 91 ? -16.201 4.479 2.491 1.00 88.38 91 ALA A C 1
ATOM 710 O O . ALA A 1 91 ? -16.803 4.710 3.534 1.00 88.38 91 ALA A O 1
ATOM 711 N N . SER A 1 92 ? -16.838 4.099 1.378 1.00 82.31 92 SER A N 1
ATOM 712 C CA . SER A 1 92 ? -18.303 3.966 1.289 1.00 82.31 92 SER A CA 1
ATOM 713 C C . SER A 1 92 ? -18.898 2.816 2.116 1.00 82.31 92 SER A C 1
ATOM 715 O O . SER A 1 92 ? -20.078 2.855 2.455 1.00 82.31 92 SER A O 1
ATOM 717 N N . ALA A 1 93 ? -18.098 1.798 2.438 1.00 84.31 93 ALA A N 1
ATOM 718 C CA . ALA A 1 93 ? -18.516 0.612 3.183 1.00 84.31 93 ALA A CA 1
ATOM 719 C C . ALA A 1 93 ? -18.136 0.674 4.673 1.00 84.31 93 ALA A C 1
ATOM 721 O O . ALA A 1 93 ? -18.550 -0.191 5.445 1.00 84.31 93 ALA A O 1
ATOM 722 N N . LEU A 1 94 ? -17.336 1.666 5.079 1.00 87.44 94 LEU A N 1
ATOM 723 C CA . LEU A 1 94 ? -16.829 1.777 6.442 1.00 87.44 94 LEU A CA 1
ATOM 724 C C . LEU A 1 94 ? -17.799 2.527 7.364 1.00 87.44 94 LEU A C 1
ATOM 726 O O . LEU A 1 94 ? -18.393 3.526 6.954 1.00 87.44 94 LEU A O 1
ATOM 730 N N . PRO A 1 95 ? -17.925 2.103 8.634 1.00 87.88 95 PRO A N 1
ATOM 731 C CA . PRO A 1 95 ? -18.498 2.939 9.683 1.00 87.88 95 PRO A CA 1
ATOM 732 C C . PRO A 1 95 ? -17.800 4.305 9.784 1.00 87.88 95 PRO A C 1
ATOM 734 O O . PRO A 1 95 ? -16.605 4.425 9.520 1.00 87.88 95 PRO A O 1
ATOM 737 N N . ALA A 1 96 ? -18.530 5.331 10.232 1.00 85.44 96 ALA A N 1
ATOM 738 C CA . ALA A 1 96 ? -18.018 6.704 10.309 1.00 85.44 96 ALA A CA 1
ATOM 739 C C . ALA A 1 96 ? -16.769 6.859 11.200 1.00 85.44 96 ALA A C 1
ATOM 741 O O . ALA A 1 96 ? -15.914 7.693 10.910 1.00 85.44 96 ALA A O 1
ATOM 742 N N . ASP A 1 97 ? -16.654 6.032 12.243 1.00 89.19 97 ASP A N 1
ATOM 743 C CA . ASP A 1 97 ? -15.548 6.058 13.210 1.00 89.19 97 ASP A CA 1
ATOM 744 C C . ASP A 1 97 ? -14.404 5.092 12.849 1.00 89.19 97 ASP A C 1
ATOM 746 O O . ASP A 1 97 ? -13.544 4.784 13.675 1.00 89.19 97 ASP A O 1
ATOM 750 N N . SER A 1 98 ? -14.388 4.579 11.616 1.00 92.31 98 SER A N 1
ATOM 751 C CA . SER A 1 98 ? -13.264 3.795 11.113 1.00 92.31 98 SER A CA 1
ATOM 752 C C . SER A 1 98 ? -12.006 4.637 10.933 1.00 92.31 98 SER A C 1
ATOM 754 O O . SER A 1 98 ? -12.056 5.836 10.658 1.00 92.31 98 SER A O 1
ATOM 756 N N . ARG A 1 99 ? -10.851 3.980 11.031 1.00 94.12 99 ARG A N 1
ATOM 757 C CA . ARG A 1 99 ? -9.537 4.594 10.813 1.00 94.12 99 ARG A CA 1
ATOM 758 C C . ARG A 1 99 ? -8.841 3.907 9.654 1.00 94.12 99 ARG A C 1
ATOM 760 O O . ARG A 1 99 ? -8.892 2.686 9.539 1.00 94.12 99 ARG A O 1
ATOM 767 N N . LEU A 1 100 ? -8.176 4.693 8.815 1.00 95.06 100 LEU A N 1
ATOM 768 C CA . LEU A 1 100 ? -7.372 4.196 7.705 1.00 95.06 100 LEU A CA 1
ATOM 769 C C . LEU A 1 100 ? -5.909 4.564 7.930 1.00 95.06 100 LEU A C 1
ATOM 771 O O . LEU A 1 100 ? -5.568 5.737 8.074 1.00 95.06 100 LEU A O 1
ATOM 775 N N . HIS A 1 101 ? -5.049 3.555 7.882 1.00 96.06 101 HIS A N 1
ATOM 776 C CA . HIS A 1 101 ? -3.609 3.715 7.778 1.00 96.06 101 HIS A CA 1
ATOM 777 C C . HIS A 1 101 ? -3.155 3.151 6.437 1.00 96.06 101 HIS A C 1
ATOM 779 O O . HIS A 1 101 ? -3.336 1.962 6.184 1.00 96.06 101 HIS A O 1
ATOM 785 N N . SER A 1 102 ? -2.575 3.968 5.561 1.00 96.56 102 SER A N 1
ATOM 786 C CA . SER A 1 102 ? -2.134 3.485 4.252 1.00 96.56 102 SER A CA 1
ATOM 787 C C . SER A 1 102 ? -0.876 4.154 3.716 1.00 96.56 102 SER A C 1
ATOM 789 O O . SER A 1 102 ? -0.452 5.231 4.155 1.00 96.56 102 SER A O 1
ATOM 791 N N . LYS A 1 103 ? -0.270 3.514 2.714 1.00 95.25 103 LYS A N 1
ATOM 792 C CA . LYS A 1 103 ? 0.782 4.113 1.898 1.00 95.25 103 LYS A CA 1
ATOM 793 C C . LYS A 1 103 ? 0.619 3.706 0.436 1.00 95.25 103 LYS A C 1
ATOM 795 O O . LYS A 1 103 ? 0.912 2.574 0.058 1.00 95.25 103 LYS A O 1
ATOM 800 N N . ALA A 1 104 ? 0.278 4.694 -0.384 1.00 94.56 104 ALA A N 1
ATOM 801 C CA . ALA A 1 104 ? 0.231 4.550 -1.827 1.00 94.56 104 ALA A CA 1
ATOM 802 C C . ALA A 1 104 ? 1.642 4.540 -2.438 1.00 94.56 104 ALA A C 1
ATOM 804 O O . ALA A 1 104 ? 2.540 5.268 -1.991 1.00 94.56 104 ALA A O 1
ATOM 805 N N . GLY A 1 105 ? 1.823 3.743 -3.488 1.00 92.06 105 GLY A N 1
ATOM 806 C CA . GLY A 1 105 ? 2.989 3.760 -4.365 1.00 92.06 105 GLY A CA 1
ATOM 807 C C . GLY A 1 105 ? 2.544 3.993 -5.802 1.00 92.06 105 GLY A C 1
ATOM 808 O O . GLY A 1 105 ? 1.699 3.260 -6.310 1.00 92.06 105 GLY A O 1
ATOM 809 N N . TRP A 1 106 ? 3.097 5.010 -6.456 1.00 92.31 106 TRP A N 1
ATOM 810 C CA . TRP A 1 106 ? 2.756 5.346 -7.833 1.00 92.31 106 TRP A CA 1
ATOM 811 C C . TRP A 1 106 ? 3.998 5.811 -8.579 1.00 92.31 106 TRP A C 1
ATOM 813 O O . TRP A 1 106 ? 4.685 6.722 -8.123 1.00 92.31 106 TRP A O 1
ATOM 823 N N . SER A 1 107 ? 4.283 5.183 -9.714 1.00 89.81 107 SER A N 1
ATOM 824 C CA . SER A 1 107 ? 5.295 5.654 -10.650 1.00 89.81 107 SER A CA 1
ATOM 825 C C . SER A 1 107 ? 4.829 5.458 -12.088 1.00 89.81 107 SER A C 1
ATOM 827 O O . SER A 1 107 ? 4.262 4.427 -12.464 1.00 89.81 107 SER A O 1
ATOM 829 N N . MET A 1 108 ? 5.063 6.488 -12.892 1.00 90.00 108 MET A N 1
ATOM 830 C CA . MET A 1 108 ? 4.879 6.459 -14.341 1.00 90.00 108 MET A CA 1
ATOM 831 C C . MET A 1 108 ? 6.191 6.036 -15.018 1.00 90.00 108 MET A C 1
ATOM 833 O O . MET A 1 108 ? 7.085 5.507 -14.359 1.00 90.00 108 MET A O 1
ATOM 837 N N . TYR A 1 109 ? 6.304 6.220 -16.333 1.00 85.00 109 TYR A N 1
ATOM 838 C CA . TYR A 1 109 ? 7.578 6.057 -17.032 1.00 85.00 109 TYR A CA 1
ATOM 839 C C . TYR A 1 109 ? 8.609 7.066 -16.519 1.00 85.00 109 TYR A C 1
ATOM 841 O O . TYR A 1 109 ? 8.373 8.272 -16.587 1.00 85.00 109 TYR A O 1
ATOM 849 N N . THR A 1 110 ? 9.744 6.568 -16.038 1.00 77.69 110 THR A N 1
ATOM 850 C CA . THR A 1 110 ? 10.856 7.377 -15.508 1.00 77.69 110 THR A CA 1
ATOM 851 C C . THR A 1 110 ? 12.146 7.203 -16.312 1.00 77.69 110 THR A C 1
ATOM 853 O O . THR A 1 110 ? 13.203 7.602 -15.847 1.00 77.69 110 THR A O 1
ATOM 856 N N . GLY A 1 111 ? 12.090 6.616 -17.514 1.00 80.12 111 GLY A N 1
ATOM 857 C CA . GLY A 1 111 ? 13.289 6.350 -18.324 1.00 80.12 111 GLY A CA 1
ATOM 858 C C . GLY A 1 111 ? 13.994 5.026 -18.007 1.00 80.12 111 GLY A C 1
ATOM 859 O O . GLY A 1 111 ? 15.035 4.741 -18.594 1.00 80.12 111 GLY A O 1
ATOM 860 N N . ASP A 1 112 ? 13.433 4.209 -17.110 1.00 81.81 112 ASP A N 1
ATOM 861 C CA . ASP A 1 112 ? 13.984 2.913 -16.715 1.00 81.81 112 ASP A CA 1
ATOM 862 C C . ASP A 1 112 ? 12.921 1.807 -16.773 1.00 81.81 112 ASP A C 1
ATOM 864 O O . ASP A 1 112 ? 12.042 1.705 -15.910 1.00 81.81 112 ASP A O 1
ATOM 868 N N . ASP A 1 113 ? 13.065 0.928 -17.768 1.00 81.81 113 ASP A N 1
ATOM 869 C CA . ASP A 1 113 ? 12.151 -0.187 -18.017 1.00 81.81 113 ASP A CA 1
ATOM 870 C C . ASP A 1 113 ? 12.014 -1.159 -16.841 1.00 81.81 113 ASP A C 1
ATOM 872 O O . ASP A 1 113 ? 10.979 -1.813 -16.696 1.00 81.81 113 ASP A O 1
ATOM 876 N N . ALA A 1 114 ? 13.017 -1.235 -15.964 1.00 80.00 114 ALA A N 1
ATOM 877 C CA . ALA A 1 114 ? 12.995 -2.125 -14.811 1.00 80.00 114 ALA A CA 1
ATOM 878 C C . ALA A 1 114 ? 12.162 -1.585 -13.633 1.00 80.00 114 ALA A C 1
ATOM 880 O O . ALA A 1 114 ? 11.957 -2.303 -12.653 1.00 80.00 114 ALA A O 1
ATOM 881 N N . SER A 1 115 ? 11.705 -0.327 -13.674 1.00 81.31 115 SER A N 1
ATOM 882 C CA . SER A 1 115 ? 11.102 0.342 -12.512 1.00 81.31 115 SER A CA 1
ATOM 883 C C . SER A 1 115 ? 10.077 1.402 -12.917 1.00 81.31 115 SER A C 1
ATOM 885 O O . SER A 1 115 ? 10.173 2.569 -12.541 1.00 81.31 115 SER A O 1
ATOM 887 N N . GLN A 1 116 ? 9.069 0.983 -13.672 1.00 86.94 116 GLN A N 1
ATOM 888 C CA . GLN A 1 116 ? 8.058 1.872 -14.230 1.00 86.94 116 GLN A CA 1
ATOM 889 C C . GLN A 1 116 ? 6.668 1.257 -14.215 1.00 86.94 116 GLN A C 1
ATOM 891 O O . GLN A 1 116 ? 6.491 0.040 -14.127 1.00 86.94 116 GLN A O 1
ATOM 896 N N . TRP A 1 117 ? 5.674 2.127 -14.367 1.00 92.69 117 TRP A N 1
ATOM 897 C CA . TRP A 1 117 ? 4.273 1.740 -14.472 1.00 92.69 117 TRP A CA 1
ATOM 898 C C . TRP A 1 117 ? 3.793 0.931 -13.266 1.00 92.69 117 TRP A C 1
ATOM 900 O O . TRP A 1 117 ? 3.215 -0.151 -13.405 1.00 92.69 117 TRP A O 1
ATOM 910 N N . HIS A 1 118 ? 4.025 1.472 -12.075 1.00 92.50 118 HIS A N 1
ATOM 911 C CA . HIS A 1 118 ? 3.573 0.879 -10.827 1.00 92.50 118 HIS A CA 1
ATOM 912 C C . HIS A 1 118 ? 2.433 1.702 -10.239 1.00 92.50 118 HIS A C 1
ATOM 914 O O . HIS A 1 118 ? 2.517 2.925 -10.132 1.00 92.50 118 HIS A O 1
ATOM 920 N N . ARG A 1 119 ? 1.369 1.024 -9.810 1.00 94.56 119 ARG A N 1
ATOM 921 C CA . ARG A 1 119 ? 0.361 1.607 -8.920 1.00 94.56 119 ARG A CA 1
ATOM 922 C C . ARG A 1 119 ? -0.042 0.575 -7.889 1.00 94.56 119 ARG A C 1
ATOM 924 O O . ARG A 1 119 ? -0.519 -0.515 -8.212 1.00 94.56 119 ARG A O 1
ATOM 931 N N . HIS A 1 120 ? 0.259 0.868 -6.645 1.00 95.75 120 HIS A N 1
ATOM 932 C CA . HIS A 1 120 ? 0.183 -0.072 -5.546 1.00 95.75 120 HIS A CA 1
ATOM 933 C C . HIS A 1 120 ? -0.391 0.637 -4.330 1.00 95.75 120 HIS A C 1
ATOM 935 O O . HIS A 1 120 ? -0.241 1.852 -4.186 1.00 95.75 120 HIS A O 1
ATOM 941 N N . ASP A 1 121 ? -1.004 -0.126 -3.439 1.00 97.50 121 ASP A N 1
ATOM 942 C CA . ASP A 1 121 ? -1.420 0.391 -2.146 1.00 97.50 121 ASP A CA 1
ATOM 943 C C . ASP A 1 121 ? -1.344 -0.696 -1.079 1.00 97.50 121 ASP A C 1
ATOM 945 O O . ASP A 1 121 ? -1.476 -1.895 -1.349 1.00 97.50 121 ASP A O 1
ATOM 949 N N . VAL A 1 122 ? -1.098 -0.239 0.138 1.00 97.81 122 VAL A N 1
ATOM 950 C CA . VAL A 1 122 ? -1.008 -1.020 1.364 1.00 97.81 122 VAL A CA 1
ATOM 951 C C . VAL A 1 122 ? -1.863 -0.275 2.368 1.00 97.81 122 VAL A C 1
ATOM 953 O O . VAL A 1 122 ? -1.538 0.858 2.718 1.00 97.81 122 VAL A O 1
ATOM 956 N N . ALA A 1 123 ? -2.953 -0.893 2.804 1.00 97.19 123 ALA A N 1
ATOM 957 C CA . ALA A 1 123 ? -3.956 -0.267 3.648 1.00 97.19 123 ALA A CA 1
ATOM 958 C C . ALA A 1 123 ? -4.316 -1.178 4.820 1.00 97.19 123 ALA A C 1
ATOM 960 O O . ALA A 1 123 ? -4.574 -2.365 4.640 1.00 97.19 123 ALA A O 1
ATOM 961 N N . PHE A 1 124 ? -4.372 -0.609 6.016 1.00 96.69 124 PHE A N 1
ATOM 962 C CA . PHE A 1 124 ? -5.008 -1.199 7.178 1.00 96.69 124 PHE A CA 1
ATOM 963 C C . PHE A 1 124 ? -6.201 -0.333 7.570 1.00 96.69 124 PHE A C 1
ATOM 965 O O . PHE A 1 124 ? -6.055 0.870 7.793 1.00 96.69 124 PHE A O 1
ATOM 972 N N . VAL A 1 125 ? -7.373 -0.956 7.641 1.00 95.25 125 VAL A N 1
ATOM 973 C CA . VAL A 1 125 ? -8.586 -0.334 8.163 1.00 95.25 125 VAL A CA 1
ATOM 974 C C . VAL A 1 125 ? -8.896 -0.915 9.529 1.00 95.25 125 VAL A C 1
ATOM 976 O O . VAL A 1 125 ? -9.017 -2.129 9.663 1.00 95.25 125 VAL A O 1
ATOM 979 N N . GLU A 1 126 ? -9.090 -0.044 10.509 1.00 93.25 126 GLU A N 1
ATOM 980 C CA . GLU A 1 126 ? -9.631 -0.378 11.823 1.00 93.25 126 GLU A CA 1
ATOM 981 C C . GLU A 1 126 ? -11.110 0.029 11.865 1.00 93.25 126 GLU A C 1
ATOM 983 O O . GLU A 1 126 ? -11.461 1.156 11.502 1.00 93.25 126 GLU A O 1
ATOM 988 N N . ILE A 1 127 ? -11.991 -0.881 12.282 1.00 90.62 127 ILE A N 1
ATOM 989 C CA . ILE A 1 127 ? -13.412 -0.589 12.506 1.00 90.62 127 ILE A CA 1
ATOM 990 C C . ILE A 1 127 ? -13.708 -0.502 14.018 1.00 90.62 127 ILE A C 1
ATOM 992 O O . ILE A 1 127 ? -12.987 -1.103 14.815 1.00 90.62 127 ILE A O 1
ATOM 996 N N . PRO A 1 128 ? -14.776 0.200 14.453 1.00 86.25 128 PRO A N 1
ATOM 997 C CA . PRO A 1 128 ? -14.964 0.572 15.866 1.00 86.25 128 PRO A CA 1
ATOM 998 C C . PRO A 1 128 ? -15.052 -0.581 16.876 1.00 86.25 128 PRO A C 1
ATOM 1000 O O . PRO A 1 128 ? -14.874 -0.370 18.071 1.00 86.25 128 PRO A O 1
ATOM 1003 N N . ASN A 1 129 ? -15.325 -1.808 16.427 1.00 81.81 129 ASN A N 1
ATOM 1004 C CA . ASN A 1 129 ? -15.376 -2.986 17.298 1.00 81.81 129 ASN A CA 1
ATOM 1005 C C . ASN A 1 129 ? -13.990 -3.621 17.559 1.00 81.81 129 ASN A C 1
ATOM 1007 O O . ASN A 1 129 ? -13.931 -4.724 18.099 1.00 81.81 129 ASN A O 1
ATOM 1011 N N . GLY A 1 130 ? -12.900 -2.974 17.130 1.00 75.19 130 GLY A N 1
ATOM 1012 C CA . GLY A 1 130 ? -11.527 -3.468 17.266 1.00 75.19 130 GLY A CA 1
ATOM 1013 C C . GLY A 1 130 ? -11.121 -4.512 16.222 1.00 75.19 130 GLY A C 1
ATOM 1014 O O . GLY A 1 130 ? -9.996 -5.005 16.257 1.00 75.19 130 GLY A O 1
ATOM 1015 N N . SER A 1 131 ? -12.006 -4.860 15.282 1.00 84.94 131 SER A N 1
ATOM 1016 C CA . SER A 1 131 ? -11.619 -5.649 14.109 1.00 84.94 131 SER A CA 1
ATOM 1017 C C . SER A 1 131 ? -10.920 -4.758 13.089 1.00 84.94 131 SER A C 1
ATOM 1019 O O . SER A 1 131 ? -11.122 -3.544 13.043 1.00 84.94 131 SER A O 1
ATOM 1021 N N . GLY A 1 132 ? -10.139 -5.370 12.209 1.00 89.69 132 GLY A N 1
ATOM 1022 C CA . GLY A 1 132 ? -9.538 -4.637 11.115 1.00 89.69 132 GLY A CA 1
ATOM 1023 C C . GLY A 1 132 ? -9.161 -5.520 9.944 1.00 89.69 132 GLY A C 1
ATOM 1024 O O . GLY A 1 132 ? -9.169 -6.747 10.026 1.00 89.69 132 GLY A O 1
ATOM 1025 N N . LEU A 1 133 ? -8.848 -4.863 8.838 1.00 93.56 133 LEU A N 1
ATOM 1026 C CA . LEU A 1 133 ? -8.529 -5.494 7.571 1.00 93.56 133 LEU A CA 1
ATOM 1027 C C . LEU A 1 133 ? -7.247 -4.883 7.021 1.00 93.56 133 LEU A C 1
ATOM 1029 O O . LEU A 1 133 ? -7.211 -3.700 6.689 1.00 93.56 133 LEU A O 1
ATOM 1033 N N . LEU A 1 134 ? -6.211 -5.710 6.886 1.00 96.19 134 LEU A N 1
ATOM 1034 C CA . LEU A 1 134 ? -4.985 -5.360 6.180 1.00 96.19 134 LEU A CA 1
ATOM 1035 C C . LEU A 1 134 ? -5.076 -5.877 4.743 1.00 96.19 134 LEU A C 1
ATOM 1037 O O . LEU A 1 134 ? -5.251 -7.070 4.512 1.00 96.19 134 LEU A O 1
ATOM 1041 N N . THR A 1 135 ? -4.941 -4.975 3.777 1.00 97.31 135 THR A N 1
ATOM 1042 C CA . THR A 1 135 ? -5.014 -5.257 2.343 1.00 97.31 135 THR A CA 1
ATOM 1043 C C . THR A 1 135 ? -3.786 -4.698 1.640 1.00 97.31 135 THR A C 1
ATOM 1045 O O . THR A 1 135 ? -3.410 -3.547 1.850 1.00 97.31 135 THR A O 1
ATOM 1048 N N . VAL A 1 136 ? -3.177 -5.503 0.769 1.00 98.19 136 VAL A N 1
ATOM 1049 C CA . VAL A 1 136 ? -2.048 -5.085 -0.067 1.00 98.19 136 VAL A CA 1
ATOM 1050 C C . VAL A 1 136 ? -2.308 -5.482 -1.507 1.00 98.19 136 VAL A C 1
ATOM 1052 O O . VAL A 1 136 ? -2.578 -6.647 -1.791 1.00 98.19 136 VAL A O 1
ATOM 1055 N N . VAL A 1 137 ? -2.198 -4.520 -2.421 1.00 98.06 137 VAL A N 1
ATOM 1056 C CA . VAL A 1 137 ? -2.400 -4.747 -3.855 1.00 98.06 137 VAL A CA 1
ATOM 1057 C C . VAL A 1 137 ? -1.266 -4.114 -4.634 1.00 98.06 137 VAL A C 1
ATOM 1059 O O . VAL A 1 137 ? -1.077 -2.898 -4.597 1.00 98.06 137 VAL A O 1
ATOM 1062 N N . PHE A 1 138 ? -0.515 -4.944 -5.359 1.00 96.81 138 PHE A N 1
ATOM 1063 C CA . PHE A 1 138 ? 0.549 -4.499 -6.252 1.00 96.81 138 PHE A CA 1
ATOM 1064 C C . PHE A 1 138 ? 0.148 -4.765 -7.712 1.00 96.81 138 PHE A C 1
ATOM 1066 O O . PHE A 1 138 ? -0.052 -5.911 -8.104 1.00 96.81 138 PHE A O 1
ATOM 1073 N N . THR A 1 139 ? 0.032 -3.710 -8.521 1.00 95.62 139 THR A N 1
ATOM 1074 C CA . THR A 1 139 ? -0.222 -3.756 -9.971 1.00 95.62 139 THR A CA 1
ATOM 1075 C C . THR A 1 139 ? 0.937 -3.205 -10.810 1.00 95.62 139 THR A C 1
ATOM 1077 O O . THR A 1 139 ? 1.519 -2.173 -10.477 1.00 95.62 139 THR A O 1
ATOM 1080 N N . HIS A 1 140 ? 1.252 -3.864 -11.922 1.00 93.25 140 HIS A N 1
ATOM 1081 C CA . HIS A 1 140 ? 2.279 -3.425 -12.867 1.00 93.25 140 HIS A CA 1
ATOM 1082 C C . HIS A 1 140 ? 1.698 -3.288 -14.279 1.00 93.25 140 HIS A C 1
ATOM 1084 O O . HIS A 1 140 ? 0.786 -4.028 -14.656 1.00 93.25 140 HIS A O 1
ATOM 1090 N N . GLY A 1 141 ? 2.246 -2.352 -15.053 1.00 94.25 141 GLY A N 1
ATOM 1091 C CA . GLY A 1 141 ? 1.885 -2.088 -16.442 1.00 94.25 141 GLY A CA 1
ATOM 1092 C C . GLY A 1 141 ? 1.130 -0.773 -16.617 1.00 94.25 141 GLY A C 1
ATOM 1093 O O . GLY A 1 141 ? 0.386 -0.330 -15.740 1.00 94.25 141 GLY A O 1
ATOM 1094 N N . GLU A 1 142 ? 1.319 -0.137 -17.776 1.00 95.00 142 GLU A N 1
ATOM 1095 C CA . GLU A 1 142 ? 0.864 1.236 -18.042 1.00 95.00 142 GLU A CA 1
ATOM 1096 C C . GLU A 1 142 ? -0.635 1.430 -17.782 1.00 95.00 142 GLU A C 1
ATOM 1098 O O . GLU A 1 142 ? -1.043 2.390 -17.126 1.00 95.00 142 GLU A O 1
ATOM 1103 N N . LYS A 1 143 ? -1.463 0.476 -18.226 1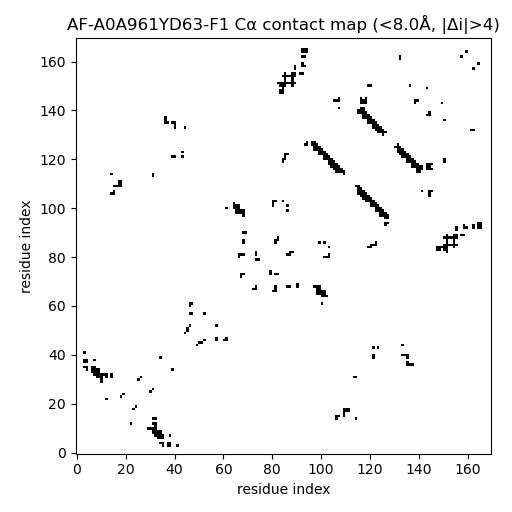.00 96.44 143 LYS A N 1
ATOM 1104 C CA . LYS A 1 143 ? -2.916 0.517 -18.018 1.00 96.44 143 LYS A CA 1
ATOM 1105 C C . LYS A 1 143 ? -3.285 0.579 -16.533 1.00 96.44 143 LYS A C 1
ATOM 1107 O O . LYS A 1 143 ? -4.202 1.307 -16.164 1.00 96.44 143 LYS A O 1
ATOM 1112 N N . ALA A 1 144 ? -2.589 -0.182 -15.691 1.00 95.12 144 ALA A N 1
ATOM 1113 C CA . ALA A 1 144 ? -2.838 -0.193 -14.256 1.00 95.12 144 ALA A CA 1
ATOM 1114 C C . ALA A 1 144 ? -2.289 1.077 -13.587 1.00 95.12 144 ALA A C 1
ATOM 1116 O O . ALA A 1 144 ? -2.982 1.693 -12.782 1.00 95.12 144 ALA A O 1
ATOM 1117 N N . ALA A 1 145 ? -1.097 1.526 -13.994 1.00 94.94 145 ALA A N 1
ATOM 1118 C CA . ALA A 1 145 ? -0.460 2.736 -13.479 1.00 94.94 145 ALA A CA 1
ATOM 1119 C C . ALA A 1 145 ? -1.291 4.011 -13.704 1.00 94.94 145 ALA A C 1
ATOM 1121 O O . ALA A 1 145 ? -1.374 4.883 -12.833 1.00 94.94 145 ALA A O 1
ATOM 1122 N N . ARG A 1 146 ? -1.941 4.099 -14.869 1.00 95.19 146 ARG A N 1
ATOM 1123 C CA . ARG A 1 146 ? -2.818 5.213 -15.255 1.00 95.19 146 ARG A CA 1
ATOM 1124 C C . ARG A 1 146 ? -4.237 5.106 -14.702 1.00 95.19 146 ARG A C 1
ATOM 1126 O O . ARG A 1 146 ? -4.972 6.084 -14.761 1.00 95.19 146 ARG A O 1
ATOM 1133 N N . SER A 1 147 ? -4.643 3.942 -14.200 1.00 95.94 147 SER A N 1
ATOM 1134 C CA . SER A 1 147 ? -6.015 3.744 -13.741 1.00 95.94 147 SER A CA 1
ATOM 1135 C C . SER A 1 147 ? -6.228 4.328 -12.351 1.00 95.94 147 SER A C 1
ATOM 1137 O O . SER A 1 147 ? -5.671 3.845 -11.368 1.00 95.94 147 SER A O 1
ATOM 1139 N N . GLU A 1 148 ? -7.097 5.329 -12.263 1.00 94.44 148 GLU A N 1
ATOM 1140 C CA . GLU A 1 148 ? -7.551 5.887 -10.987 1.00 94.44 148 GLU A CA 1
ATOM 1141 C C . GLU A 1 148 ? -8.706 5.095 -10.369 1.00 94.44 148 GLU A C 1
ATOM 1143 O O . GLU A 1 148 ? -9.041 5.314 -9.212 1.00 94.44 148 GLU A O 1
ATOM 1148 N N . THR A 1 149 ? -9.301 4.156 -11.111 1.00 95.88 149 THR A N 1
ATOM 1149 C CA . THR A 1 149 ? -10.493 3.404 -10.688 1.00 95.88 149 THR A CA 1
ATOM 1150 C C . THR A 1 149 ? -10.200 1.955 -10.313 1.00 95.88 149 THR A C 1
ATOM 1152 O O . THR A 1 149 ? -10.992 1.345 -9.599 1.00 95.88 149 THR A O 1
ATOM 1155 N N . LEU A 1 150 ? -9.059 1.397 -10.737 1.00 97.19 150 LEU A N 1
ATOM 1156 C CA . LEU A 1 150 ? -8.713 -0.006 -10.489 1.00 97.19 150 LEU A CA 1
ATOM 1157 C C . LEU A 1 150 ? -8.594 -0.319 -8.992 1.00 97.19 150 LEU A C 1
ATOM 1159 O O . LEU A 1 150 ? -9.238 -1.245 -8.505 1.00 97.19 150 LEU A O 1
ATOM 1163 N N . LEU 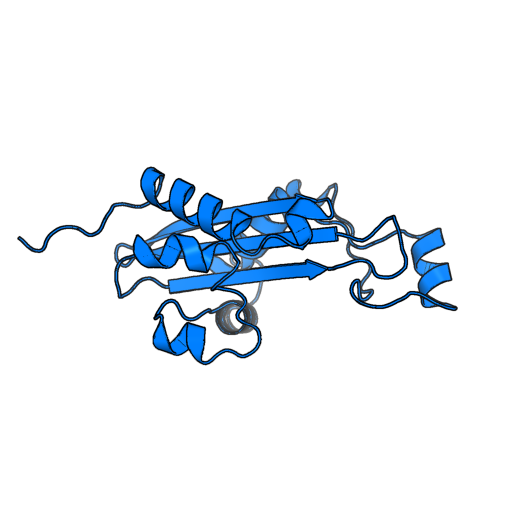A 1 151 ? -7.774 0.441 -8.262 1.00 97.44 151 LEU A N 1
ATOM 1164 C CA . LEU A 1 151 ? -7.582 0.214 -6.830 1.00 97.44 151 LEU A CA 1
ATOM 1165 C C . LEU A 1 151 ? -8.842 0.536 -6.008 1.00 97.44 151 LEU A C 1
ATOM 1167 O O . LEU A 1 151 ? -9.176 -0.289 -5.159 1.00 97.44 151 LEU A O 1
ATOM 1171 N N . PRO A 1 152 ? -9.599 1.620 -6.277 1.00 95.94 152 PRO A N 1
ATOM 1172 C CA . PRO A 1 152 ? -10.899 1.815 -5.639 1.00 95.94 152 PRO A CA 1
ATOM 1173 C C . PRO A 1 152 ? -11.871 0.657 -5.876 1.00 95.94 152 PRO A C 1
ATOM 1175 O O . PRO A 1 152 ? -12.477 0.170 -4.927 1.00 95.94 152 PRO A O 1
ATOM 1178 N N . ALA A 1 153 ? -11.984 0.144 -7.105 1.00 96.94 153 ALA A N 1
ATOM 1179 C CA . ALA A 1 153 ? -12.871 -0.984 -7.392 1.00 96.94 153 ALA A CA 1
ATOM 1180 C C . ALA A 1 153 ? -12.478 -2.244 -6.599 1.00 96.94 153 ALA A C 1
ATOM 1182 O O . ALA A 1 153 ? -13.341 -2.928 -6.047 1.00 96.94 153 ALA A O 1
ATOM 1183 N N . ILE A 1 154 ? -11.174 -2.526 -6.484 1.00 97.12 154 ILE A N 1
ATOM 1184 C CA . ILE A 1 154 ? -10.669 -3.629 -5.655 1.00 97.12 154 ILE A CA 1
ATOM 1185 C C . ILE A 1 154 ? -10.971 -3.377 -4.171 1.00 97.12 154 ILE A C 1
ATOM 1187 O O . ILE A 1 1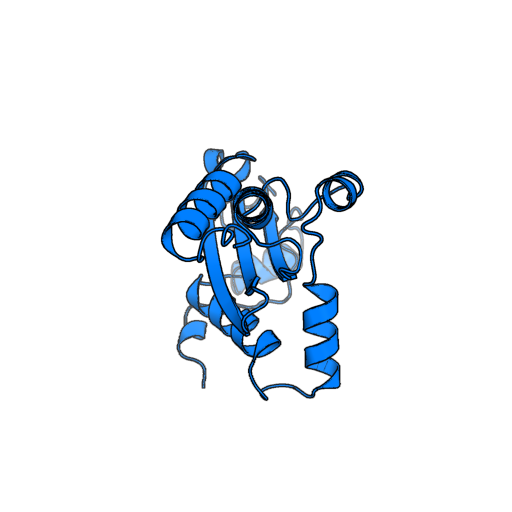54 ? -11.453 -4.277 -3.486 1.00 97.12 154 ILE A O 1
ATOM 1191 N N . GLY A 1 155 ? -10.734 -2.159 -3.675 1.00 95.62 155 GLY A N 1
ATOM 1192 C CA . GLY A 1 155 ? -11.009 -1.780 -2.289 1.00 95.62 155 GLY A CA 1
ATOM 1193 C C . GLY A 1 155 ? -12.483 -1.945 -1.919 1.00 95.62 155 GLY A C 1
ATOM 1194 O O . GLY A 1 155 ? -12.791 -2.527 -0.881 1.00 95.62 155 GLY A O 1
ATOM 1195 N N . GLN A 1 156 ? -13.390 -1.516 -2.799 1.00 94.50 156 GLN A N 1
ATOM 1196 C CA . GLN A 1 156 ? -14.832 -1.693 -2.634 1.00 94.50 156 GLN A CA 1
ATOM 1197 C C . GLN A 1 156 ? -15.218 -3.178 -2.595 1.00 94.50 156 GLN A C 1
ATOM 1199 O O . GLN A 1 156 ? -15.955 -3.597 -1.703 1.00 94.50 156 GLN A O 1
ATOM 1204 N N . ALA A 1 157 ? -14.707 -3.981 -3.535 1.00 95.00 157 ALA A N 1
ATOM 1205 C CA . ALA A 1 157 ? -15.013 -5.408 -3.608 1.00 95.00 157 ALA A CA 1
ATOM 1206 C C . ALA A 1 157 ? -14.538 -6.166 -2.358 1.00 95.00 157 ALA A C 1
ATOM 1208 O O . ALA A 1 157 ? -15.276 -6.985 -1.815 1.00 95.00 157 ALA A O 1
ATOM 1209 N N . ILE A 1 158 ? -13.330 -5.869 -1.870 1.00 94.62 158 ILE A N 1
ATOM 1210 C CA . ILE A 1 158 ? -12.792 -6.489 -0.656 1.00 94.62 158 ILE A CA 1
ATOM 1211 C C . ILE A 1 158 ? -13.591 -6.044 0.574 1.00 94.62 158 ILE A C 1
ATOM 1213 O O . ILE A 1 158 ? -13.961 -6.886 1.391 1.00 94.62 158 ILE A O 1
ATOM 1217 N N . ALA A 1 159 ? -13.892 -4.749 0.709 1.00 90.75 159 ALA A N 1
ATOM 1218 C CA . ALA A 1 159 ? -14.664 -4.242 1.841 1.00 90.75 159 ALA A CA 1
ATOM 1219 C C . ALA A 1 159 ? -16.058 -4.881 1.918 1.00 90.75 159 ALA A C 1
ATOM 1221 O O . ALA A 1 159 ? -16.473 -5.290 2.997 1.00 90.75 159 ALA A O 1
ATOM 1222 N N . ALA A 1 160 ? -16.738 -5.040 0.779 1.00 89.19 160 ALA A N 1
ATOM 1223 C CA . ALA A 1 160 ? -18.060 -5.660 0.713 1.00 89.19 160 ALA A CA 1
ATOM 1224 C C . ALA A 1 160 ? -18.084 -7.124 1.192 1.00 89.19 160 ALA A C 1
ATOM 1226 O O . ALA A 1 160 ? -19.123 -7.599 1.645 1.00 89.19 160 ALA A O 1
ATOM 1227 N N . VAL A 1 161 ? -16.960 -7.840 1.085 1.00 89.19 161 VAL A N 1
ATOM 1228 C CA . VAL A 1 161 ? -16.847 -9.252 1.484 1.00 89.19 161 VAL A CA 1
ATOM 1229 C C . VAL A 1 161 ? -16.310 -9.403 2.907 1.00 89.19 161 VAL A C 1
ATOM 1231 O O . VAL A 1 161 ? -16.774 -10.264 3.652 1.00 89.19 161 VAL A O 1
ATOM 1234 N N . CYS A 1 162 ? -15.316 -8.599 3.281 1.00 88.31 162 CYS A N 1
ATOM 1235 C CA . CYS A 1 162 ? -14.518 -8.829 4.485 1.00 88.31 162 CYS A CA 1
ATOM 1236 C C . CYS A 1 162 ? -14.911 -7.952 5.675 1.00 88.31 162 CYS A C 1
ATOM 1238 O O . CYS A 1 162 ? -14.529 -8.271 6.801 1.00 88.31 162 CYS A O 1
ATOM 1240 N N . LEU A 1 163 ? -15.622 -6.844 5.454 1.00 81.81 163 LEU A N 1
ATOM 1241 C CA . LEU A 1 163 ? -16.005 -5.936 6.526 1.00 81.81 163 LEU A CA 1
ATOM 1242 C C . LEU A 1 163 ? -17.496 -6.080 6.832 1.00 81.81 163 LEU A C 1
ATOM 1244 O O . LEU A 1 163 ? -18.313 -6.150 5.912 1.00 81.81 163 LEU A O 1
ATOM 1248 N N . PRO A 1 164 ? -17.880 -6.128 8.120 1.00 70.00 164 PRO A N 1
ATOM 1249 C CA . PRO A 1 164 ? -19.283 -6.077 8.480 1.00 70.00 164 PRO A CA 1
ATOM 1250 C C . PRO A 1 164 ? -19.853 -4.756 7.959 1.00 70.00 164 PRO A C 1
ATOM 1252 O O . PRO A 1 164 ? -19.343 -3.686 8.293 1.00 70.00 164 PRO A O 1
ATOM 1255 N N . GLY A 1 165 ? -20.896 -4.838 7.131 1.00 63.09 165 GLY A N 1
ATOM 1256 C CA . GLY A 1 165 ? -21.600 -3.652 6.652 1.00 63.09 165 GLY A CA 1
ATOM 1257 C C . GLY A 1 165 ? -22.114 -2.796 7.818 1.00 63.09 165 GLY A C 1
ATOM 1258 O O . GLY A 1 165 ? -22.204 -3.287 8.952 1.00 63.09 165 GLY A O 1
ATOM 1259 N N . PRO A 1 166 ? -22.467 -1.523 7.571 1.00 56.50 166 PRO A N 1
ATOM 1260 C CA . PRO A 1 166 ? -23.021 -0.660 8.604 1.00 56.50 166 PRO A CA 1
ATOM 1261 C C . PRO A 1 166 ? -24.223 -1.357 9.249 1.00 56.50 166 PRO A C 1
ATOM 1263 O O . PRO A 1 166 ? -25.225 -1.636 8.590 1.00 56.50 166 PRO A O 1
ATOM 1266 N N . ARG A 1 167 ? -24.110 -1.695 10.540 1.00 51.72 167 ARG A N 1
ATOM 1267 C CA . ARG A 1 167 ? -25.253 -2.211 11.297 1.00 51.72 167 ARG A CA 1
ATOM 1268 C C . ARG A 1 167 ? -26.305 -1.108 11.310 1.00 51.72 167 ARG A C 1
ATOM 1270 O O . ARG A 1 167 ? -26.022 -0.009 11.781 1.00 51.72 167 ARG A O 1
ATOM 1277 N N . ALA A 1 168 ? -27.494 -1.402 10.787 1.00 44.12 168 ALA A N 1
ATOM 1278 C CA . ALA A 1 168 ? -28.644 -0.532 10.968 1.00 44.12 168 ALA A CA 1
ATOM 1279 C C . ALA A 1 168 ? -28.832 -0.307 12.473 1.00 44.12 168 ALA A C 1
ATOM 1281 O O . ALA A 1 168 ? -28.841 -1.268 13.245 1.00 44.12 168 ALA A O 1
ATOM 1282 N N . SER A 1 169 ? -28.919 0.955 12.887 1.00 45.84 169 SER A N 1
ATOM 1283 C CA . SER A 1 169 ? -29.295 1.316 14.249 1.00 45.84 169 SER A CA 1
ATOM 1284 C C . SER A 1 169 ? -30.673 0.716 14.537 1.00 45.84 169 SER A C 1
ATOM 1286 O O . SER A 1 169 ? -31.653 1.128 13.914 1.00 45.84 169 SER A O 1
ATOM 1288 N N . THR A 1 170 ? -30.715 -0.291 15.407 1.00 41.22 170 THR A N 1
ATOM 1289 C CA . THR A 1 170 ? -31.945 -0.833 16.002 1.00 41.22 170 THR A CA 1
ATOM 1290 C C . THR A 1 170 ? -32.467 0.097 17.077 1.00 41.22 170 THR A C 1
ATOM 1292 O O . THR A 1 170 ? -31.612 0.552 17.873 1.00 41.22 170 THR A O 1
#

Sequence (170 aa):
NWPEWEKCRIVQKASDEDRYGRHKQFLDALGHNSLTPMGAARLLHESMFANSFSETVMARMRELSSRPLKAAEIAAEPISQVSSFLGGGMASALPADSRLHSKAGWSMYTGDDASQWHRHDVAFVEIPNGSGLLTVVFTHGEKAARSETLLPAIGQAIAAVCLPGPRAST

Foldseek 3Di:
DDPQCPPFDDPPDDQAAAADDPRVVCCVPRNDGDHDLSRLLVVVCCLAPNPPDDPVSSVVLQVVQWFDLDPVRQVPDPDRPACLALSVLLSVQADPPKTKGKDWDAYDDRPDPRRHAKTWMWMWIAHPVRDIDTDTDIDGDNVNRPHSCPRSVVSNVCNVPPPDGPDDDD

pLDDT: mean 88.43, std 9.87, range [41.22, 98.19]